Protein AF-A0A1A6C808-F1 (afdb_monomer_lite)

Sequence (103 aa):
MSPQTLARLSNGIALCGGAAVALLVMSYPWTIAFSGEGIREPLFALATLAAAGGFIYGLGYRPASAIFRRLITPWTIFPLILLSLGWIAYALHLGPAALSAAG

Organism: NCBI:txid160660

Secondary structure (DSSP, 8-state):
--HHHHHHHHHHHHHHHHHHHHHHHHH-HHHHHTSPTTTHHHHHHHHHHHHHHHHHHHTT---SSTTHHHHSSHHHHHHHHHHHHHHHHHHHHH-THHHHTT-

Foldseek 3Di:
DDPVVVLLVQLQVLLVQLQVLLVVLLVCLLCLLVPDPPVNVVVVVVSLCSNVRSLVSNQPHDDPDPVCVPCRHSVNSVVSNVSSVVNNVVSNVVPPVVVVVVD

Radius of gyration: 16.17 Å; chains: 1; bounding box: 31×24×49 Å

pLDDT: mean 84.65, std 8.94, range [45.69, 93.44]

InterPro domains:
  IPR011846 Cyd operon protein YbgE [PF09600] (13-84)

Structure (mmCIF, N/CA/C/O backbone):
data_AF-A0A1A6C808-F1
#
_entry.id   AF-A0A1A6C808-F1
#
loop_
_atom_site.group_PDB
_atom_site.id
_atom_site.type_symbol
_atom_site.label_atom_id
_atom_site.label_alt_id
_atom_site.label_comp_id
_atom_site.label_asym_id
_atom_site.label_entity_id
_atom_site.label_seq_id
_atom_site.pdbx_PDB_ins_code
_atom_site.Cartn_x
_atom_site.Cartn_y
_atom_site.Cartn_z
_atom_site.occupancy
_atom_site.B_iso_or_equiv
_atom_site.auth_seq_id
_atom_site.auth_comp_id
_atom_site.auth_asym_id
_atom_site.auth_atom_id
_atom_site.pdbx_PDB_model_num
ATOM 1 N N . MET A 1 1 ? -17.590 14.555 19.368 1.00 72.12 1 MET A N 1
ATOM 2 C CA . MET A 1 1 ? -16.902 13.262 19.131 1.00 72.12 1 MET A CA 1
ATOM 3 C C . MET A 1 1 ? -15.783 13.142 20.157 1.00 72.12 1 MET A C 1
ATOM 5 O O . MET A 1 1 ? -15.099 14.135 20.362 1.00 72.12 1 MET A O 1
ATOM 9 N N . SER A 1 2 ? -15.630 12.014 20.861 1.00 89.94 2 SER A N 1
ATOM 10 C CA . SER A 1 2 ? -14.563 11.906 21.870 1.00 89.94 2 SER A CA 1
ATOM 11 C C . SER A 1 2 ? -13.180 11.816 21.196 1.00 89.94 2 SER A C 1
ATOM 13 O O . SER A 1 2 ? -13.093 11.296 20.077 1.00 89.94 2 SER A O 1
ATOM 15 N N . PRO A 1 3 ? -12.091 12.261 21.857 1.00 86.56 3 PRO A N 1
ATOM 16 C CA . PRO A 1 3 ? -10.732 12.170 21.310 1.00 86.56 3 PRO A CA 1
ATOM 17 C C . PRO A 1 3 ? -10.342 10.740 20.911 1.00 86.56 3 PRO A C 1
ATOM 19 O O . PRO A 1 3 ? -9.681 10.516 19.901 1.00 86.56 3 PRO A O 1
ATOM 22 N N . GLN A 1 4 ? -10.826 9.748 21.663 1.00 83.75 4 GLN A N 1
ATOM 23 C CA . GLN A 1 4 ? -10.592 8.333 21.379 1.00 83.75 4 GLN A CA 1
ATOM 24 C C . GLN A 1 4 ? -11.305 7.861 20.105 1.00 83.75 4 GLN A C 1
ATOM 26 O O . GLN A 1 4 ? -10.751 7.059 19.355 1.00 83.75 4 GLN A O 1
ATOM 31 N N . THR A 1 5 ? -12.525 8.340 19.841 1.00 83.50 5 THR A N 1
ATOM 32 C CA . THR A 1 5 ? -13.252 7.993 18.612 1.00 83.50 5 THR A CA 1
ATOM 33 C C . THR A 1 5 ? -12.579 8.614 17.391 1.00 83.50 5 THR A C 1
ATOM 35 O O . THR A 1 5 ? -12.459 7.943 16.368 1.00 83.50 5 THR A O 1
ATOM 38 N N . LEU A 1 6 ? -12.088 9.853 17.505 1.00 85.81 6 LEU A N 1
ATOM 39 C CA . LEU A 1 6 ? -11.353 10.519 16.428 1.00 85.81 6 LEU A CA 1
ATOM 40 C C . LEU A 1 6 ? -10.056 9.768 16.083 1.00 85.81 6 LEU A C 1
ATOM 42 O O . LEU A 1 6 ? -9.833 9.459 14.917 1.00 85.81 6 LEU A O 1
ATOM 46 N N . ALA A 1 7 ? -9.269 9.383 17.094 1.00 85.12 7 ALA A N 1
ATOM 47 C CA . ALA A 1 7 ? -8.041 8.607 16.903 1.00 85.12 7 ALA A CA 1
ATOM 48 C C . ALA A 1 7 ? -8.300 7.226 16.268 1.00 85.12 7 ALA A C 1
ATOM 50 O O . ALA A 1 7 ? -7.557 6.765 15.407 1.00 85.12 7 ALA A O 1
ATOM 51 N N . ARG A 1 8 ? -9.387 6.543 16.652 1.00 82.75 8 ARG A N 1
ATOM 52 C CA . ARG A 1 8 ? -9.763 5.262 16.027 1.00 82.75 8 ARG A CA 1
ATOM 53 C C . ARG A 1 8 ? -10.134 5.430 14.557 1.00 82.75 8 ARG A C 1
ATOM 55 O O . ARG A 1 8 ? -9.782 4.571 13.751 1.00 82.75 8 ARG A O 1
ATOM 62 N N . LEU A 1 9 ? -10.839 6.510 14.224 1.00 84.88 9 LEU A N 1
ATOM 63 C CA . LEU A 1 9 ? -11.216 6.818 12.849 1.00 84.88 9 LEU A CA 1
ATOM 64 C C . LEU A 1 9 ? -9.976 7.136 12.004 1.00 84.88 9 LEU A C 1
ATOM 66 O O . LEU A 1 9 ? -9.812 6.542 10.942 1.00 84.88 9 LEU A O 1
ATOM 70 N N . SER A 1 10 ? -9.079 8.001 12.493 1.00 88.44 10 SER A N 1
ATOM 71 C CA . SER A 1 10 ? -7.847 8.365 11.780 1.00 88.44 10 SER A CA 1
ATOM 72 C C . SER A 1 10 ? -6.952 7.155 11.534 1.00 88.44 10 SER A C 1
ATOM 74 O O . SER A 1 10 ? -6.477 6.972 10.417 1.00 88.44 10 SER A O 1
ATOM 76 N N . ASN A 1 11 ? -6.790 6.285 12.536 1.00 88.12 11 ASN A N 1
ATOM 77 C CA . ASN A 1 11 ? -5.997 5.064 12.395 1.00 88.12 11 ASN A CA 1
ATOM 78 C C . ASN A 1 11 ? -6.622 4.121 11.359 1.00 88.12 11 ASN A C 1
ATOM 80 O O . ASN A 1 11 ? -5.907 3.533 10.558 1.00 88.12 11 ASN A O 1
ATOM 84 N N . GLY A 1 12 ? -7.954 4.002 11.340 1.00 86.12 12 GLY A N 1
ATOM 85 C CA . GLY A 1 12 ? -8.660 3.206 10.335 1.00 86.12 12 GLY A CA 1
ATOM 86 C C . GLY A 1 12 ? -8.492 3.757 8.920 1.00 86.12 12 GLY A C 1
ATOM 87 O O . GLY A 1 12 ? -8.211 2.994 8.003 1.00 86.12 12 GLY A O 1
ATOM 88 N N . ILE A 1 13 ? -8.607 5.077 8.747 1.00 89.56 13 ILE A N 1
ATOM 89 C CA . ILE A 1 13 ? -8.397 5.747 7.455 1.00 89.56 13 ILE A CA 1
ATOM 90 C C . ILE A 1 13 ? -6.957 5.550 6.974 1.00 89.56 13 ILE A C 1
ATOM 92 O O . ILE A 1 13 ? -6.758 5.183 5.819 1.00 89.56 13 ILE A O 1
ATOM 96 N N . ALA A 1 14 ? -5.966 5.734 7.851 1.00 90.44 14 ALA A N 1
ATOM 97 C CA . ALA A 1 14 ? -4.560 5.515 7.517 1.00 90.44 14 ALA A CA 1
ATOM 98 C C . ALA A 1 14 ? -4.304 4.067 7.079 1.00 90.44 14 ALA A C 1
ATOM 100 O O . ALA A 1 14 ? -3.692 3.829 6.037 1.00 90.44 14 ALA A O 1
ATOM 101 N N . LEU A 1 15 ? -4.850 3.109 7.831 1.00 88.56 15 LEU A N 1
ATOM 102 C CA . LEU A 1 15 ? -4.715 1.685 7.556 1.00 88.56 15 LEU A CA 1
ATOM 103 C C . LEU A 1 15 ? -5.347 1.319 6.199 1.00 88.56 15 LEU A C 1
ATOM 105 O O . LEU A 1 15 ? -4.705 0.675 5.371 1.00 88.56 15 LEU A O 1
ATOM 109 N N . CYS A 1 16 ? -6.564 1.801 5.923 1.00 90.31 16 CYS A N 1
ATOM 110 C CA . CYS A 1 16 ? -7.221 1.633 4.623 1.00 90.31 16 CYS A CA 1
ATOM 111 C C . CYS A 1 16 ? -6.446 2.306 3.482 1.00 90.31 16 CYS A C 1
ATOM 113 O O . CYS A 1 16 ? -6.341 1.729 2.403 1.00 90.31 16 CYS A O 1
ATOM 115 N N . GLY A 1 17 ? -5.887 3.496 3.713 1.00 90.94 17 GLY A N 1
ATOM 116 C CA . GLY A 1 17 ? -5.067 4.206 2.733 1.00 90.94 17 GLY A CA 1
ATOM 117 C C . GLY A 1 17 ? -3.809 3.421 2.362 1.00 90.94 17 GLY A C 1
ATOM 118 O O . GLY A 1 17 ? -3.535 3.226 1.180 1.00 90.94 17 GLY A O 1
ATOM 119 N N . GLY A 1 18 ? -3.098 2.886 3.359 1.00 91.25 18 GLY A N 1
ATOM 120 C CA . GLY A 1 18 ? -1.925 2.042 3.128 1.00 91.25 18 GLY A CA 1
ATOM 121 C C . GLY A 1 18 ? -2.262 0.765 2.350 1.00 91.25 18 GLY A C 1
ATOM 122 O O . GLY A 1 18 ? -1.572 0.431 1.386 1.00 91.25 18 GLY A O 1
ATOM 123 N N . ALA A 1 19 ? -3.365 0.093 2.707 1.00 91.12 19 ALA A N 1
ATOM 124 C CA . ALA A 1 19 ? -3.869 -1.059 1.955 1.00 91.12 19 ALA A CA 1
ATOM 125 C C . ALA A 1 19 ? -4.236 -0.710 0.509 1.00 91.12 19 ALA A C 1
ATOM 127 O O . ALA A 1 19 ? -3.888 -1.458 -0.400 1.00 91.12 19 ALA A O 1
ATOM 128 N N . ALA A 1 20 ? -4.926 0.411 0.285 1.00 93.31 20 ALA A N 1
ATOM 129 C CA . ALA A 1 20 ? -5.337 0.836 -1.049 1.00 93.31 20 ALA A CA 1
ATOM 130 C C . ALA A 1 20 ? -4.126 1.085 -1.958 1.00 93.31 20 ALA A C 1
ATOM 132 O O . ALA A 1 20 ? -4.131 0.649 -3.107 1.00 93.31 20 ALA A O 1
ATOM 133 N N . VAL A 1 21 ? -3.068 1.713 -1.435 1.00 92.69 21 VAL A N 1
ATOM 134 C CA . VAL A 1 21 ? -1.817 1.910 -2.181 1.00 92.69 21 VAL A CA 1
ATOM 135 C C . VAL A 1 21 ? -1.157 0.570 -2.504 1.00 92.69 21 VAL A C 1
ATOM 137 O O . VAL A 1 21 ? -0.812 0.338 -3.659 1.00 92.69 21 VAL A O 1
ATOM 140 N N . ALA A 1 22 ? -1.035 -0.339 -1.531 1.00 92.44 22 ALA A N 1
ATOM 141 C CA . ALA A 1 22 ? -0.467 -1.667 -1.774 1.00 92.44 22 ALA A CA 1
ATOM 142 C C . ALA A 1 22 ? -1.264 -2.458 -2.833 1.00 92.44 22 ALA A C 1
ATOM 144 O O . ALA A 1 22 ? -0.673 -3.069 -3.722 1.00 92.44 22 ALA A O 1
ATOM 145 N N . LEU A 1 23 ? -2.601 -2.395 -2.798 1.00 92.69 23 LEU A N 1
ATOM 146 C CA . LEU A 1 23 ? -3.473 -3.017 -3.804 1.00 92.69 23 LEU A CA 1
ATOM 147 C C . LEU A 1 23 ? -3.317 -2.387 -5.187 1.00 92.69 23 LEU A C 1
ATOM 149 O O . LEU A 1 23 ? -3.306 -3.104 -6.188 1.00 92.69 23 LEU A O 1
ATOM 153 N N . LEU A 1 24 ? -3.192 -1.062 -5.256 1.00 92.00 24 LEU A N 1
ATOM 154 C CA . LEU A 1 24 ? -2.974 -0.357 -6.515 1.00 92.00 24 LEU A CA 1
ATOM 155 C C . LEU A 1 24 ? -1.646 -0.787 -7.148 1.00 92.00 24 LEU A C 1
ATOM 157 O O . LEU A 1 24 ? -1.606 -1.101 -8.336 1.00 92.00 24 LEU A O 1
ATOM 161 N N . VAL A 1 25 ? -0.591 -0.879 -6.336 1.00 92.06 25 VAL A N 1
ATOM 162 C CA . VAL A 1 25 ? 0.718 -1.396 -6.749 1.00 92.06 25 VAL A CA 1
ATOM 163 C C . VAL A 1 25 ? 0.619 -2.844 -7.223 1.00 92.06 25 VAL A C 1
ATOM 165 O O . VAL A 1 25 ? 1.189 -3.183 -8.254 1.00 92.06 25 VAL A O 1
ATOM 168 N N . MET A 1 26 ? -0.120 -3.702 -6.515 1.00 91.62 26 MET A N 1
ATOM 169 C CA . MET A 1 26 ? -0.336 -5.085 -6.951 1.00 91.62 26 MET A CA 1
ATOM 170 C C . MET A 1 26 ? -1.098 -5.173 -8.277 1.00 91.62 26 MET A C 1
ATOM 172 O O . MET A 1 26 ? -0.815 -6.042 -9.097 1.00 91.62 26 MET A O 1
ATOM 176 N N . SER A 1 27 ? -2.054 -4.273 -8.497 1.00 90.81 27 SER A N 1
ATOM 177 C CA . SER A 1 27 ? -2.861 -4.247 -9.720 1.00 90.81 27 SER A CA 1
ATOM 178 C C . SER A 1 27 ? -2.056 -3.751 -10.924 1.00 90.81 27 SER A C 1
ATOM 180 O O . SER A 1 27 ? -2.265 -4.221 -12.038 1.00 90.81 27 SER A O 1
ATOM 182 N N . TYR A 1 28 ? -1.116 -2.827 -10.698 1.00 89.19 28 TYR A N 1
ATOM 183 C CA . TYR A 1 28 ? -0.359 -2.154 -11.754 1.00 89.19 28 TYR A CA 1
ATOM 184 C C . TYR A 1 28 ? 1.140 -1.999 -11.415 1.00 89.19 28 TYR A C 1
ATOM 186 O O . TYR A 1 28 ? 1.660 -0.878 -11.436 1.00 89.19 28 TYR A O 1
ATOM 194 N N . PRO A 1 29 ? 1.888 -3.085 -11.136 1.00 89.00 29 PRO A N 1
ATOM 195 C CA . PRO A 1 29 ? 3.312 -2.991 -10.793 1.00 89.00 29 PRO A CA 1
ATOM 196 C C . PRO A 1 29 ? 4.148 -2.428 -11.949 1.00 89.00 29 PRO A C 1
ATOM 198 O O . PRO A 1 29 ? 5.134 -1.732 -11.717 1.00 89.00 29 PRO A O 1
ATOM 201 N N . TRP A 1 30 ? 3.743 -2.693 -13.196 1.00 89.19 30 TRP A N 1
ATOM 202 C CA . TRP A 1 30 ? 4.451 -2.287 -14.409 1.00 89.19 30 TRP A CA 1
ATOM 203 C C . TRP A 1 30 ? 4.444 -0.774 -14.606 1.00 89.19 30 TRP A C 1
ATOM 205 O O . TRP A 1 30 ? 5.415 -0.228 -15.121 1.00 89.19 30 TRP A O 1
ATOM 215 N N . THR A 1 31 ? 3.402 -0.086 -14.128 1.00 87.62 31 THR A N 1
ATOM 216 C CA . THR A 1 31 ? 3.338 1.381 -14.132 1.00 87.62 31 THR A CA 1
ATOM 217 C C . THR A 1 31 ? 4.497 1.980 -13.346 1.00 87.62 31 THR A C 1
ATOM 219 O O . THR A 1 31 ? 5.076 2.978 -13.763 1.00 87.62 31 THR A O 1
ATOM 222 N N . ILE A 1 32 ? 4.871 1.353 -12.227 1.00 87.81 32 ILE A N 1
ATOM 223 C CA . ILE A 1 32 ? 6.045 1.762 -11.457 1.00 87.81 32 ILE A CA 1
ATOM 224 C C . ILE A 1 32 ? 7.305 1.240 -12.143 1.00 87.81 32 ILE A C 1
ATOM 226 O O . ILE A 1 32 ? 8.172 2.036 -12.492 1.00 87.81 32 ILE A O 1
ATOM 230 N N . ALA A 1 33 ? 7.386 -0.067 -12.401 1.00 87.94 33 ALA A N 1
ATOM 231 C CA . ALA A 1 33 ? 8.596 -0.725 -12.890 1.00 87.94 33 ALA A CA 1
ATOM 232 C C . ALA A 1 33 ? 9.125 -0.165 -14.222 1.00 87.94 33 ALA A C 1
ATOM 234 O O . ALA A 1 33 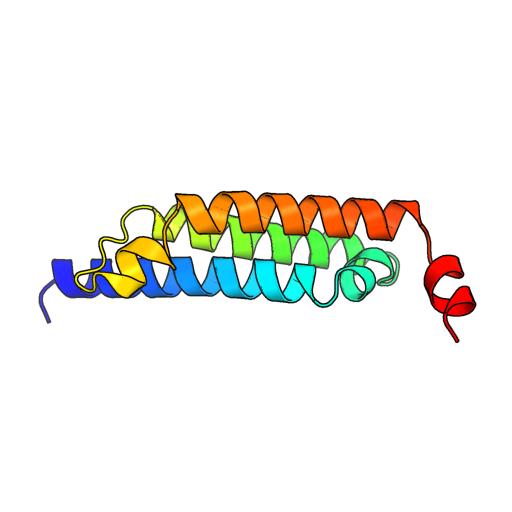? 10.338 -0.104 -14.414 1.00 87.94 33 ALA A O 1
ATOM 235 N N . PHE A 1 34 ? 8.242 0.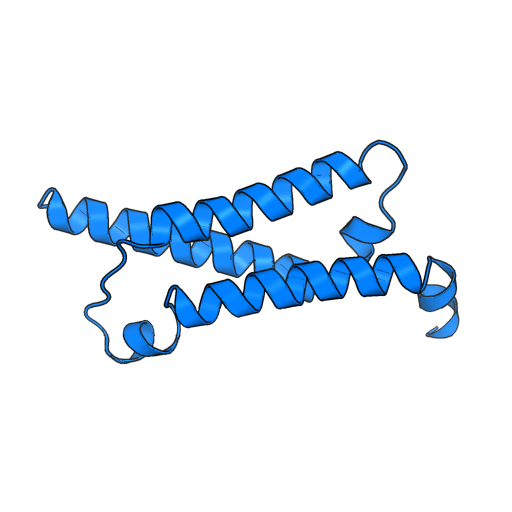259 -15.129 1.00 87.94 34 PHE A N 1
ATOM 236 C CA . PHE A 1 34 ? 8.605 0.747 -16.465 1.00 87.94 34 PHE A CA 1
ATOM 237 C C . PHE A 1 34 ? 8.335 2.232 -16.670 1.00 87.94 34 PHE A C 1
ATOM 239 O O . PHE A 1 34 ? 8.406 2.725 -17.795 1.00 87.94 34 PHE A O 1
ATOM 246 N N . SER A 1 35 ? 8.065 2.969 -15.594 1.00 86.06 35 SER A N 1
ATOM 247 C CA . SER A 1 35 ? 8.115 4.425 -15.673 1.00 86.06 35 SER A CA 1
ATOM 248 C C . SER A 1 35 ? 9.519 4.888 -16.089 1.00 86.06 35 SER A C 1
ATOM 250 O O . SER A 1 35 ? 10.528 4.207 -15.842 1.00 86.06 35 SER A O 1
ATOM 252 N N . GLY A 1 36 ? 9.565 6.022 -16.793 1.00 84.69 36 GLY A N 1
ATOM 253 C CA . GLY A 1 36 ? 10.801 6.596 -17.318 1.00 84.69 36 GLY A CA 1
ATOM 254 C C . GLY A 1 36 ? 11.828 6.894 -16.225 1.00 84.69 36 GLY A C 1
ATOM 255 O O . GLY A 1 36 ? 11.486 7.024 -15.043 1.00 84.69 36 GLY A O 1
ATOM 256 N N . GLU A 1 37 ? 13.092 7.004 -16.633 1.00 80.50 37 GLU A N 1
ATOM 257 C CA . GLU A 1 37 ? 14.182 7.410 -15.740 1.00 80.50 37 GLU A CA 1
ATOM 258 C C . GLU A 1 37 ? 13.838 8.742 -15.053 1.00 80.50 37 GLU A C 1
ATOM 260 O O . GLU A 1 37 ? 13.353 9.679 -15.689 1.00 80.50 37 GLU A O 1
ATOM 265 N N . GLY A 1 38 ? 14.021 8.802 -13.731 1.00 84.88 38 GLY A N 1
ATOM 266 C CA . GLY A 1 38 ? 13.690 9.974 -12.915 1.00 84.88 38 GLY A CA 1
ATOM 267 C C . GLY A 1 38 ? 12.244 10.038 -12.406 1.00 84.88 38 GLY A C 1
ATOM 268 O O . GLY A 1 38 ? 11.964 10.848 -11.526 1.00 84.88 38 GLY A O 1
ATOM 269 N N . ILE A 1 39 ? 11.332 9.186 -12.891 1.00 89.81 39 ILE A N 1
ATOM 270 C CA . ILE A 1 39 ? 9.963 9.048 -12.34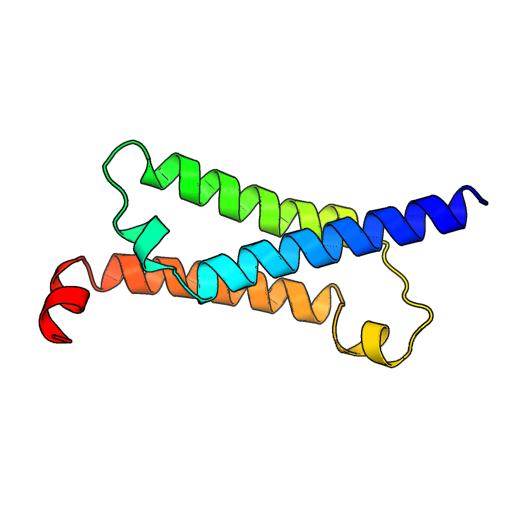5 1.00 89.81 39 ILE A CA 1
ATOM 271 C C . ILE A 1 39 ? 9.837 7.779 -11.502 1.00 89.81 39 ILE A C 1
ATOM 273 O O . ILE A 1 39 ? 9.138 7.772 -10.487 1.00 89.81 39 ILE A O 1
ATOM 277 N N . ARG A 1 40 ? 10.548 6.721 -11.890 1.00 89.69 40 ARG A N 1
ATOM 278 C CA . ARG A 1 40 ? 10.489 5.400 -11.263 1.00 89.69 40 ARG A CA 1
ATOM 279 C C . ARG A 1 40 ? 10.832 5.400 -9.792 1.00 89.69 40 ARG A C 1
ATOM 281 O O . ARG A 1 40 ? 10.040 4.925 -8.980 1.00 89.69 40 ARG A O 1
ATOM 288 N N . GLU A 1 41 ? 11.994 5.927 -9.446 1.00 89.06 41 GLU A N 1
ATOM 289 C CA . GLU A 1 41 ? 12.501 5.928 -8.081 1.00 89.06 41 GLU A CA 1
ATOM 290 C C . GLU A 1 41 ? 11.618 6.799 -7.171 1.00 89.06 41 GLU A C 1
ATOM 292 O O . GLU A 1 41 ? 11.219 6.307 -6.111 1.00 89.06 41 GLU A O 1
ATOM 297 N N . PRO A 1 42 ? 11.203 8.022 -7.575 1.00 92.19 42 PRO A N 1
ATOM 298 C CA . PRO A 1 42 ? 10.236 8.800 -6.804 1.00 92.19 42 PRO A CA 1
ATOM 299 C C . PRO A 1 42 ? 8.878 8.114 -6.647 1.00 92.19 42 PRO A C 1
ATOM 301 O O . P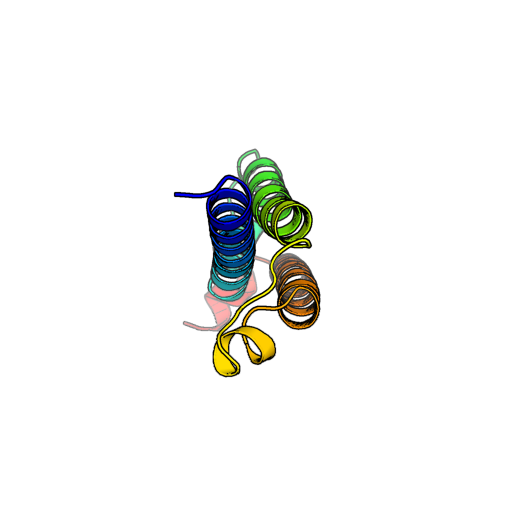RO A 1 42 ? 8.319 8.120 -5.551 1.00 92.19 42 PRO A O 1
ATOM 304 N N . LEU A 1 43 ? 8.338 7.507 -7.708 1.00 89.81 43 LEU A N 1
ATOM 305 C CA . LEU A 1 43 ? 7.033 6.847 -7.660 1.00 89.81 43 LEU A CA 1
ATOM 306 C C . LEU A 1 43 ? 7.071 5.606 -6.759 1.00 89.81 43 LEU A C 1
ATOM 308 O O . LEU A 1 43 ? 6.162 5.399 -5.953 1.00 89.81 43 LEU A O 1
ATOM 312 N N . PHE A 1 44 ? 8.150 4.823 -6.836 1.00 90.12 44 PHE A N 1
ATOM 313 C CA . PHE A 1 44 ? 8.401 3.699 -5.938 1.00 90.12 44 PHE A CA 1
ATOM 314 C C . PHE A 1 44 ? 8.530 4.154 -4.479 1.00 90.12 44 PHE A C 1
ATOM 316 O O . PHE A 1 44 ? 7.911 3.562 -3.589 1.00 90.12 44 PHE A O 1
ATOM 323 N N . ALA A 1 45 ? 9.289 5.225 -4.227 1.00 91.38 45 ALA A N 1
ATOM 324 C CA . ALA A 1 45 ? 9.451 5.790 -2.892 1.00 91.38 45 ALA A CA 1
ATOM 325 C C . ALA A 1 45 ? 8.115 6.295 -2.328 1.00 91.38 45 ALA A C 1
ATOM 327 O O . ALA A 1 45 ? 7.772 5.961 -1.195 1.00 91.38 45 ALA A O 1
ATOM 328 N N . LEU A 1 46 ? 7.328 7.030 -3.120 1.00 93.44 46 LEU A N 1
ATOM 329 C CA . LEU A 1 46 ? 6.001 7.516 -2.735 1.00 93.44 46 LEU A CA 1
ATOM 330 C C . LEU A 1 46 ? 5.044 6.367 -2.411 1.00 93.44 46 LEU A C 1
ATOM 332 O O . LEU A 1 46 ? 4.391 6.400 -1.370 1.00 93.44 46 LEU A O 1
ATOM 336 N N . ALA A 1 47 ? 4.983 5.339 -3.261 1.00 92.06 47 ALA A N 1
ATOM 337 C CA . ALA A 1 47 ? 4.126 4.180 -3.034 1.00 92.06 47 ALA A CA 1
ATOM 338 C C . ALA A 1 47 ? 4.533 3.417 -1.764 1.00 92.06 47 ALA A C 1
ATOM 340 O O . ALA A 1 47 ? 3.684 3.089 -0.934 1.00 92.06 47 ALA A O 1
ATOM 341 N N . THR A 1 48 ? 5.837 3.203 -1.570 1.00 91.62 48 THR A N 1
ATOM 342 C CA . THR A 1 48 ? 6.373 2.515 -0.388 1.00 91.62 48 THR A CA 1
ATOM 343 C C . THR A 1 48 ? 6.105 3.313 0.885 1.00 91.62 48 THR A C 1
ATOM 345 O O . THR A 1 48 ? 5.616 2.755 1.866 1.00 91.62 48 THR A O 1
ATOM 348 N N . LEU A 1 49 ? 6.364 4.624 0.872 1.00 93.00 49 LEU A N 1
ATOM 349 C CA . LEU A 1 49 ? 6.115 5.510 2.010 1.00 93.00 49 LEU A CA 1
ATOM 350 C C . LEU A 1 49 ? 4.627 5.613 2.339 1.00 93.00 49 LEU A C 1
ATOM 352 O O . LEU A 1 49 ? 4.268 5.567 3.512 1.00 93.00 49 LEU A O 1
ATOM 356 N N . ALA A 1 50 ? 3.754 5.723 1.339 1.00 93.00 50 ALA A N 1
ATOM 357 C CA . ALA A 1 50 ? 2.316 5.798 1.568 1.00 93.00 50 ALA A CA 1
ATOM 358 C C . ALA A 1 50 ? 1.764 4.476 2.130 1.00 93.00 50 ALA A C 1
ATOM 360 O O . ALA A 1 50 ? 0.986 4.492 3.086 1.00 93.00 50 ALA A O 1
ATOM 361 N N . ALA A 1 51 ? 2.213 3.333 1.602 1.00 91.56 51 ALA A N 1
ATOM 362 C CA . ALA A 1 51 ? 1.821 2.015 2.092 1.00 91.56 51 ALA A CA 1
ATOM 363 C C . ALA A 1 51 ? 2.335 1.751 3.522 1.00 91.56 51 ALA A C 1
ATOM 365 O O . ALA A 1 51 ? 1.551 1.424 4.418 1.00 91.56 51 ALA A O 1
ATOM 366 N N . ALA A 1 52 ? 3.635 1.958 3.763 1.00 90.50 52 ALA A N 1
ATOM 367 C CA . ALA A 1 52 ? 4.258 1.770 5.073 1.00 90.50 52 ALA A CA 1
ATOM 368 C C . ALA A 1 52 ? 3.749 2.786 6.105 1.00 90.50 52 ALA A C 1
ATOM 370 O O . ALA A 1 52 ? 3.449 2.418 7.238 1.00 90.50 52 ALA A O 1
ATOM 371 N N . GLY A 1 53 ? 3.593 4.051 5.713 1.00 88.94 53 GLY A N 1
ATOM 372 C CA . GLY A 1 53 ? 3.027 5.103 6.551 1.00 88.94 53 GLY A CA 1
ATOM 373 C C . GLY A 1 53 ? 1.593 4.780 6.956 1.00 88.94 53 GLY A C 1
ATOM 374 O O . GLY A 1 53 ? 1.281 4.788 8.146 1.00 88.94 53 GLY A O 1
ATOM 375 N N . GLY A 1 54 ? 0.738 4.405 5.999 1.00 88.56 54 GLY A N 1
ATOM 376 C CA . GLY A 1 54 ? -0.632 3.976 6.284 1.00 88.56 54 GLY A CA 1
ATOM 377 C C . GLY A 1 54 ? -0.696 2.804 7.268 1.00 88.56 54 GLY A C 1
ATOM 378 O O . GLY A 1 54 ? -1.508 2.812 8.194 1.00 88.56 54 GLY A O 1
ATOM 379 N N . PHE A 1 55 ? 0.224 1.843 7.145 1.00 89.56 55 PHE A N 1
ATOM 380 C CA . PHE A 1 55 ? 0.376 0.756 8.112 1.00 89.56 55 PHE A CA 1
ATOM 381 C C . PHE A 1 55 ? 0.811 1.248 9.503 1.00 89.56 55 PHE A C 1
ATOM 383 O O . PHE A 1 55 ? 0.135 0.934 10.482 1.00 89.56 55 PHE A O 1
ATOM 390 N N . ILE A 1 56 ? 1.888 2.040 9.604 1.00 88.12 56 ILE A N 1
ATOM 391 C CA . ILE A 1 56 ? 2.449 2.528 10.878 1.00 88.12 56 ILE A CA 1
ATOM 392 C C . ILE A 1 56 ? 1.424 3.379 11.636 1.00 88.12 56 ILE A C 1
ATOM 394 O O . ILE A 1 56 ? 1.135 3.102 12.802 1.00 88.12 56 ILE A O 1
ATOM 398 N N . TYR A 1 57 ? 0.820 4.368 10.971 1.00 85.62 57 TYR A N 1
ATOM 399 C CA . TYR A 1 57 ? -0.241 5.194 11.557 1.00 85.62 57 TYR A CA 1
ATOM 400 C C . TYR A 1 57 ? -1.509 4.376 11.859 1.00 85.62 57 TYR A C 1
ATOM 402 O O . TYR A 1 57 ? -2.287 4.721 12.748 1.00 85.62 57 TYR A O 1
ATOM 410 N N . GLY A 1 58 ? -1.701 3.256 11.162 1.00 83.81 58 GLY A N 1
ATOM 411 C CA . GLY A 1 58 ? -2.812 2.333 11.349 1.00 83.81 58 GLY A CA 1
ATOM 412 C C . GLY A 1 58 ? -2.639 1.289 12.461 1.00 83.81 58 GLY A C 1
ATOM 413 O O . GLY A 1 58 ? -3.627 0.650 12.826 1.00 83.81 58 GLY A O 1
ATOM 414 N N . LEU A 1 59 ? -1.448 1.118 13.056 1.00 82.12 59 LEU A N 1
ATOM 415 C CA . LEU A 1 59 ? -1.170 0.079 14.071 1.00 82.12 59 LEU A CA 1
ATOM 416 C C . LEU A 1 59 ? -2.079 0.162 15.312 1.00 82.12 59 LEU A C 1
ATOM 418 O O . LEU A 1 59 ? -2.367 -0.849 15.952 1.00 82.12 59 LEU A O 1
ATOM 422 N N . GLY A 1 60 ? -2.571 1.358 15.641 1.00 75.62 60 GLY A N 1
ATOM 423 C CA . GLY A 1 60 ? -3.507 1.586 16.744 1.00 75.62 60 GLY A CA 1
ATOM 424 C C . GLY A 1 60 ? -4.982 1.339 16.400 1.00 75.62 60 GLY A C 1
ATOM 425 O O . GLY A 1 60 ? -5.851 1.621 17.231 1.00 75.62 60 GLY A O 1
ATOM 426 N N . TYR A 1 61 ? -5.307 0.883 15.187 1.00 79.25 61 TYR A N 1
ATOM 427 C CA . TYR A 1 61 ? -6.685 0.644 14.766 1.00 79.25 61 TYR A CA 1
ATOM 428 C C . TYR A 1 61 ? -7.285 -0.570 15.488 1.00 79.25 61 TYR A C 1
ATOM 430 O O . TYR A 1 61 ? -6.808 -1.698 15.380 1.00 79.25 61 TYR A O 1
ATOM 438 N N . ARG A 1 62 ? -8.370 -0.335 16.232 1.00 78.00 62 ARG A N 1
ATOM 439 C CA . ARG A 1 62 ? -9.138 -1.374 16.931 1.00 78.00 62 ARG A CA 1
ATOM 440 C C . ARG A 1 62 ? -10.587 -1.352 16.439 1.00 78.00 62 ARG A C 1
ATOM 442 O O . ARG A 1 62 ? -11.399 -0.616 17.007 1.00 78.00 62 ARG A O 1
ATOM 449 N N . PRO A 1 63 ? -10.928 -2.117 15.388 1.00 72.00 63 PRO A N 1
ATOM 450 C CA . PRO A 1 63 ? -12.280 -2.136 14.848 1.00 72.00 63 PRO A CA 1
ATOM 451 C C . PRO A 1 63 ? -13.275 -2.739 15.846 1.00 72.00 63 PRO A C 1
ATOM 453 O O . PRO A 1 63 ? -13.012 -3.763 16.492 1.00 72.00 63 PRO A O 1
ATOM 456 N N . ALA A 1 64 ? -14.443 -2.099 15.941 1.00 74.31 64 ALA A N 1
ATOM 457 C CA . ALA A 1 64 ? -15.595 -2.620 16.675 1.00 74.31 64 ALA A CA 1
ATOM 458 C C . ALA A 1 64 ? -16.310 -3.739 15.893 1.00 74.31 64 ALA A C 1
ATOM 460 O O . ALA A 1 64 ? -16.823 -4.675 16.495 1.00 74.31 64 ALA A O 1
ATOM 461 N N . SER A 1 65 ? -16.299 -3.671 14.556 1.00 78.00 65 SER A N 1
ATOM 462 C CA . SER A 1 65 ? -16.896 -4.690 13.685 1.00 78.00 65 SER A CA 1
ATOM 463 C C . SER A 1 65 ? -16.020 -5.942 13.592 1.00 78.00 65 SER A C 1
ATOM 465 O O . SER A 1 65 ? -14.820 -5.855 13.318 1.00 78.00 65 SER A O 1
ATOM 467 N N . ALA A 1 66 ? -16.634 -7.116 13.765 1.00 75.25 66 ALA A N 1
ATOM 468 C CA . ALA A 1 66 ? -15.968 -8.415 13.647 1.00 75.25 66 ALA A CA 1
ATOM 469 C C . ALA A 1 66 ? -15.415 -8.679 12.234 1.00 75.25 66 ALA A C 1
ATOM 471 O O . ALA A 1 66 ? -14.369 -9.308 12.096 1.00 75.25 66 ALA A O 1
ATOM 472 N N . ILE A 1 67 ? -16.081 -8.160 11.196 1.00 78.50 67 ILE A N 1
ATOM 473 C CA . ILE A 1 67 ? -15.642 -8.283 9.798 1.00 78.50 67 ILE A CA 1
ATOM 474 C C . ILE A 1 67 ? -14.377 -7.451 9.573 1.00 78.50 67 ILE A C 1
ATOM 476 O O . ILE A 1 67 ? -13.369 -7.973 9.106 1.00 78.50 67 ILE A O 1
ATOM 480 N N . PHE A 1 68 ? -14.384 -6.181 9.988 1.00 70.94 68 PHE A N 1
ATOM 481 C CA . PHE A 1 68 ? -13.201 -5.320 9.876 1.00 70.94 68 PHE A CA 1
ATOM 482 C C . PHE A 1 68 ? -12.029 -5.842 10.708 1.00 70.94 68 PHE A C 1
ATOM 484 O O . PHE A 1 68 ? -10.891 -5.768 10.261 1.00 70.94 68 PHE A O 1
ATOM 491 N N . ARG A 1 69 ? -12.303 -6.453 11.869 1.00 72.69 69 ARG A N 1
ATOM 492 C CA . ARG A 1 69 ? -11.282 -7.118 12.691 1.00 72.69 69 ARG A CA 1
ATOM 493 C C . ARG A 1 69 ? -10.637 -8.328 12.005 1.00 72.69 69 ARG A C 1
ATOM 495 O O . ARG A 1 69 ? -9.568 -8.739 12.433 1.00 72.69 69 ARG A O 1
ATOM 502 N N . ARG A 1 70 ? -11.263 -8.906 10.978 1.00 74.62 70 ARG A N 1
ATOM 503 C CA . ARG A 1 70 ? -10.691 -10.011 10.192 1.00 74.62 70 ARG A CA 1
ATOM 504 C C . ARG A 1 70 ? -10.036 -9.532 8.899 1.00 74.62 70 ARG A C 1
ATOM 506 O O . ARG A 1 70 ? -9.009 -10.075 8.522 1.00 74.62 70 ARG A O 1
ATOM 513 N N . LEU A 1 71 ? -10.620 -8.534 8.234 1.00 75.75 71 LEU A N 1
ATOM 514 C CA . LEU A 1 71 ? -10.189 -8.103 6.900 1.00 75.75 71 LEU A CA 1
ATOM 515 C C . LEU A 1 71 ? -9.138 -6.988 6.926 1.00 75.75 71 LEU A C 1
ATOM 517 O O . LEU A 1 71 ? -8.177 -7.034 6.162 1.00 75.75 71 LEU A O 1
ATOM 521 N N . ILE A 1 72 ? -9.296 -5.996 7.804 1.00 76.75 72 ILE A N 1
ATOM 522 C CA . ILE A 1 72 ? -8.450 -4.797 7.828 1.00 76.75 72 ILE A CA 1
ATOM 523 C C . ILE A 1 72 ? -7.704 -4.763 9.156 1.00 76.75 72 ILE A C 1
ATOM 525 O O . ILE A 1 72 ? -8.125 -4.145 10.136 1.00 76.75 72 ILE A O 1
ATOM 529 N N . THR A 1 73 ? -6.590 -5.487 9.182 1.00 80.00 73 THR A N 1
ATOM 530 C CA . THR A 1 73 ? -5.698 -5.576 10.333 1.00 80.00 73 THR A CA 1
ATOM 531 C C . THR A 1 73 ? -4.264 -5.311 9.900 1.00 80.00 73 THR A C 1
ATOM 533 O O . THR A 1 73 ? -3.917 -5.541 8.741 1.00 80.00 73 THR A O 1
ATOM 536 N N . PRO A 1 74 ? -3.387 -4.904 10.829 1.00 77.38 74 PRO A N 1
ATOM 537 C CA . PRO A 1 74 ? -1.955 -4.877 10.566 1.00 77.38 74 PRO A CA 1
ATOM 538 C C . PRO A 1 74 ? -1.437 -6.198 9.968 1.00 77.38 74 PRO A C 1
ATOM 540 O O . PRO A 1 74 ? -0.651 -6.188 9.028 1.00 77.38 74 PRO A O 1
ATOM 543 N N . TRP A 1 75 ? -1.951 -7.335 10.442 1.00 81.12 75 TRP A N 1
ATOM 544 C CA . TRP A 1 75 ? -1.553 -8.661 9.968 1.00 81.12 75 TRP A CA 1
ATOM 545 C C . TRP A 1 75 ? -2.011 -8.999 8.553 1.00 81.12 75 TRP A C 1
ATOM 547 O O . TRP A 1 75 ? -1.390 -9.848 7.928 1.00 81.12 75 TRP A O 1
ATOM 557 N N . THR A 1 76 ? -3.064 -8.367 8.035 1.00 84.06 76 THR A N 1
ATOM 558 C CA . THR A 1 76 ? -3.486 -8.555 6.638 1.00 84.06 76 THR A CA 1
ATOM 559 C C . THR A 1 76 ? -2.785 -7.572 5.710 1.00 84.06 76 THR A C 1
ATOM 561 O O . THR A 1 76 ? -2.428 -7.925 4.590 1.00 84.06 76 THR A O 1
ATOM 564 N N . ILE A 1 77 ? -2.516 -6.359 6.190 1.00 84.19 77 ILE A N 1
ATOM 565 C CA . ILE A 1 77 ? -1.891 -5.306 5.387 1.00 84.19 77 ILE A CA 1
ATOM 566 C C . ILE A 1 77 ? -0.387 -5.490 5.260 1.00 84.19 77 ILE A C 1
ATOM 568 O O . ILE A 1 77 ? 0.154 -5.259 4.186 1.00 84.19 77 ILE A O 1
ATOM 572 N N . PHE A 1 78 ? 0.301 -5.936 6.307 1.00 87.38 78 PHE A N 1
ATOM 573 C CA . PHE A 1 78 ? 1.742 -6.151 6.229 1.00 87.38 78 PHE A CA 1
ATOM 574 C C . PHE A 1 78 ? 2.133 -7.160 5.125 1.00 87.38 78 PHE A C 1
ATOM 576 O O . PHE A 1 78 ? 2.941 -6.799 4.268 1.00 87.38 78 PHE A O 1
ATOM 583 N N . PRO A 1 79 ? 1.522 -8.362 5.034 1.00 89.56 79 PRO A N 1
ATOM 584 C CA . PRO A 1 79 ? 1.753 -9.270 3.912 1.00 89.56 79 PRO A CA 1
ATOM 585 C C . PRO A 1 79 ? 1.391 -8.662 2.558 1.00 89.56 79 PRO A C 1
ATOM 587 O O . PRO A 1 79 ? 2.094 -8.897 1.584 1.00 89.56 79 PRO A O 1
ATOM 590 N N . LEU A 1 80 ? 0.328 -7.856 2.490 1.00 89.94 80 LEU A N 1
ATOM 591 C CA . LEU A 1 80 ? -0.089 -7.189 1.257 1.00 89.94 80 LEU A CA 1
ATOM 592 C C . LEU A 1 80 ? 0.980 -6.217 0.743 1.00 89.94 80 LEU A C 1
ATOM 594 O O . LEU A 1 80 ? 1.274 -6.192 -0.449 1.00 89.94 80 LEU A O 1
ATOM 598 N N . ILE A 1 81 ? 1.607 -5.463 1.649 1.00 90.44 81 ILE A N 1
ATOM 599 C CA . ILE A 1 81 ? 2.731 -4.577 1.325 1.00 90.44 81 ILE A CA 1
ATOM 600 C C . ILE A 1 81 ? 3.913 -5.402 0.808 1.00 90.44 81 ILE A C 1
ATOM 602 O O . ILE A 1 81 ? 4.460 -5.078 -0.245 1.00 90.44 81 ILE A O 1
ATOM 606 N N . LEU A 1 82 ? 4.273 -6.496 1.488 1.00 93.19 82 LEU A N 1
ATOM 607 C CA . LEU A 1 82 ? 5.367 -7.370 1.050 1.00 93.19 82 LEU A CA 1
ATOM 608 C C . LEU A 1 82 ? 5.106 -7.981 -0.332 1.00 93.19 82 LEU A C 1
ATOM 610 O O . LEU A 1 82 ? 5.997 -7.971 -1.180 1.00 93.19 82 LEU A O 1
ATOM 614 N N . LEU A 1 83 ? 3.884 -8.460 -0.579 1.00 92.50 83 LEU A N 1
ATOM 615 C CA . LEU A 1 83 ? 3.472 -8.972 -1.886 1.00 92.50 83 LEU A CA 1
ATOM 616 C C . LEU A 1 83 ? 3.557 -7.886 -2.959 1.00 92.50 83 LEU A C 1
ATOM 618 O O . LEU A 1 83 ? 4.078 -8.149 -4.038 1.00 92.50 83 LEU A O 1
ATOM 622 N N . SER A 1 84 ? 3.120 -6.659 -2.659 1.00 91.25 84 SER A N 1
ATOM 623 C CA . SER A 1 84 ? 3.209 -5.534 -3.596 1.00 91.25 84 SER A CA 1
ATOM 624 C C . SER A 1 84 ? 4.656 -5.197 -3.976 1.00 91.25 84 SER A C 1
ATOM 626 O O . SER A 1 84 ? 4.954 -4.987 -5.152 1.00 91.25 84 SER A O 1
ATOM 628 N N . LEU A 1 85 ? 5.576 -5.231 -3.006 1.00 91.31 85 LEU A N 1
ATOM 629 C CA . LEU A 1 85 ? 7.000 -4.980 -3.232 1.00 91.31 85 LEU A CA 1
ATOM 630 C C . LEU A 1 85 ? 7.639 -6.105 -4.050 1.00 91.31 85 LEU A C 1
ATOM 632 O O . LEU A 1 85 ? 8.360 -5.836 -5.011 1.00 91.31 85 LEU A O 1
ATOM 636 N N . GLY A 1 86 ? 7.331 -7.361 -3.712 1.00 91.56 86 GLY A N 1
ATOM 637 C CA . GLY A 1 86 ? 7.7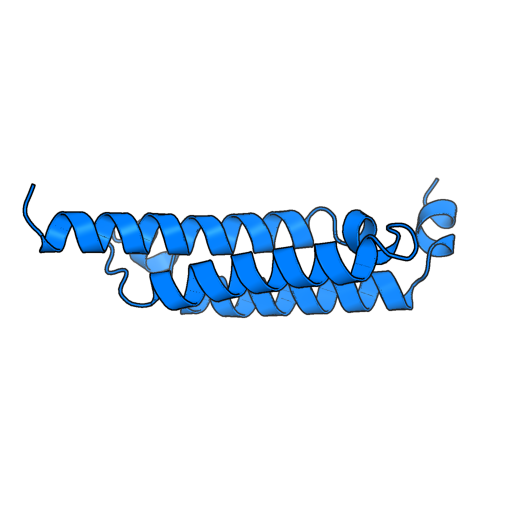67 -8.524 -4.484 1.00 91.56 86 GLY A CA 1
ATOM 638 C C . GLY A 1 86 ? 7.260 -8.485 -5.927 1.00 91.56 86 GLY A C 1
ATOM 639 O O . GLY A 1 86 ? 7.993 -8.835 -6.848 1.00 91.56 86 GLY A O 1
ATOM 640 N N . TRP A 1 87 ? 6.041 -7.989 -6.141 1.00 92.00 87 TRP A N 1
ATOM 641 C CA . TRP A 1 87 ? 5.439 -7.872 -7.466 1.00 92.00 87 TRP A CA 1
ATOM 642 C C . TRP A 1 87 ? 6.100 -6.799 -8.334 1.00 92.00 87 TRP A C 1
ATOM 644 O O . TRP A 1 87 ? 6.370 -7.048 -9.508 1.00 92.00 87 TRP A O 1
ATOM 654 N N . ILE A 1 88 ? 6.455 -5.644 -7.756 1.00 90.75 88 ILE A N 1
ATOM 655 C CA . ILE A 1 88 ? 7.279 -4.644 -8.455 1.00 90.75 88 ILE A CA 1
ATOM 656 C C . ILE A 1 88 ? 8.655 -5.228 -8.798 1.00 90.75 88 ILE A C 1
ATOM 658 O O . ILE A 1 88 ? 9.120 -5.066 -9.925 1.00 90.75 88 ILE A O 1
ATOM 662 N N . ALA A 1 89 ? 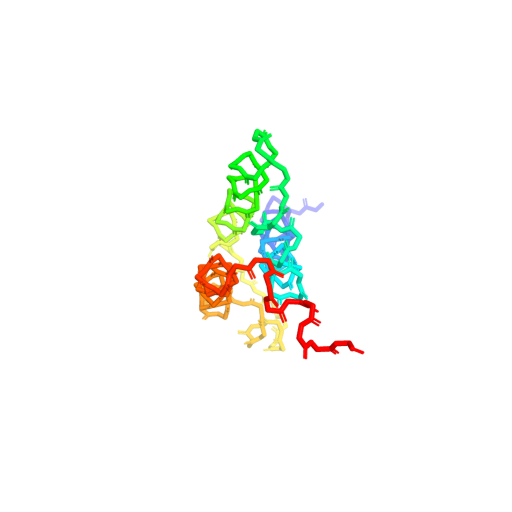9.304 -5.917 -7.853 1.00 89.44 89 ALA A N 1
ATOM 663 C CA . ALA A 1 89 ? 10.615 -6.525 -8.086 1.00 89.44 89 ALA A CA 1
ATOM 664 C C . ALA A 1 89 ? 10.568 -7.567 -9.216 1.00 89.44 89 ALA A C 1
ATOM 666 O O . ALA A 1 89 ? 11.444 -7.589 -10.080 1.00 89.44 89 ALA A O 1
ATOM 667 N N . TYR A 1 90 ? 9.511 -8.379 -9.256 1.00 89.19 90 TYR A N 1
ATOM 668 C CA . TYR A 1 90 ? 9.260 -9.318 -10.345 1.00 89.19 90 TYR A CA 1
ATOM 669 C C . TYR A 1 90 ? 9.037 -8.606 -11.689 1.00 89.19 90 TYR A C 1
ATOM 671 O O . TYR A 1 90 ? 9.639 -8.987 -12.693 1.00 89.19 90 TYR A O 1
ATOM 679 N N . ALA A 1 91 ? 8.239 -7.534 -11.716 1.00 87.94 91 ALA A N 1
ATOM 680 C CA . ALA A 1 91 ? 8.021 -6.739 -12.925 1.00 87.94 91 ALA A CA 1
ATOM 681 C C . ALA A 1 91 ? 9.323 -6.105 -13.452 1.00 87.94 91 ALA A C 1
ATOM 683 O O . ALA A 1 91 ? 9.568 -6.118 -14.657 1.00 87.94 91 ALA A O 1
ATOM 684 N N . LEU A 1 92 ? 10.188 -5.611 -12.558 1.00 86.88 92 LEU A N 1
ATOM 685 C CA . LEU A 1 92 ? 11.520 -5.108 -12.910 1.00 86.88 92 LEU A CA 1
ATOM 686 C C . LEU A 1 92 ? 12.421 -6.211 -13.482 1.00 86.88 92 LEU A C 1
ATOM 688 O O . LEU A 1 92 ? 13.138 -5.958 -14.447 1.00 86.88 92 LEU A O 1
ATOM 692 N N . HIS A 1 93 ? 12.371 -7.420 -12.914 1.00 88.25 93 HIS A N 1
ATOM 693 C CA . HIS A 1 93 ? 13.163 -8.563 -13.374 1.00 88.25 93 HIS A CA 1
ATOM 694 C C . HIS A 1 93 ? 12.785 -9.019 -14.790 1.00 88.25 93 HIS A C 1
ATOM 696 O O . HIS A 1 93 ? 13.668 -9.311 -15.592 1.00 88.25 93 HIS A O 1
ATOM 702 N N . LEU A 1 94 ? 11.487 -9.058 -15.106 1.00 86.75 94 LEU A N 1
ATOM 703 C CA . LEU A 1 94 ? 10.996 -9.437 -16.434 1.00 86.75 94 LEU A CA 1
ATOM 704 C C . LEU A 1 94 ? 11.392 -8.439 -17.533 1.00 86.75 94 LEU A C 1
ATOM 706 O O . LEU A 1 94 ? 11.562 -8.822 -18.690 1.00 86.75 94 LEU A O 1
ATOM 710 N N . GLY A 1 95 ? 11.525 -7.160 -17.175 1.00 80.31 95 GLY A N 1
ATOM 711 C CA . GLY A 1 95 ? 11.814 -6.087 -18.117 1.00 80.31 95 GLY A CA 1
ATOM 712 C C . GLY A 1 95 ? 10.657 -5.777 -19.087 1.00 80.31 95 GLY A C 1
ATOM 713 O O . GLY A 1 95 ? 9.643 -6.479 -19.125 1.00 80.31 95 GLY A O 1
ATOM 714 N N . PRO A 1 96 ? 10.783 -4.713 -19.902 1.00 73.06 96 PRO A N 1
ATOM 715 C CA . PRO A 1 96 ? 9.684 -4.205 -20.734 1.00 73.06 96 PRO A CA 1
ATOM 716 C C . PRO A 1 96 ? 9.195 -5.195 -21.799 1.00 73.06 96 PRO A C 1
ATOM 718 O O . PRO A 1 96 ? 8.028 -5.169 -22.185 1.00 73.06 96 PRO A O 1
ATOM 721 N N . ALA A 1 97 ? 10.074 -6.096 -22.251 1.00 70.75 97 ALA A N 1
ATOM 722 C CA . ALA A 1 97 ? 9.783 -7.072 -23.301 1.00 70.75 97 ALA A CA 1
ATOM 723 C C . ALA A 1 97 ? 8.694 -8.093 -22.909 1.00 70.75 97 ALA A C 1
ATOM 725 O O . ALA A 1 97 ? 8.050 -8.678 -23.781 1.00 70.75 97 ALA A O 1
ATOM 726 N N . ALA A 1 98 ? 8.443 -8.283 -21.610 1.00 67.81 98 ALA A N 1
ATOM 727 C CA . ALA A 1 98 ? 7.397 -9.184 -21.134 1.00 67.81 98 ALA A CA 1
ATOM 728 C C . ALA A 1 98 ? 5.975 -8.667 -21.414 1.00 67.81 98 ALA A C 1
ATOM 730 O O . ALA A 1 98 ? 5.055 -9.473 -21.530 1.00 67.81 98 ALA A O 1
ATOM 731 N N . LEU A 1 99 ? 5.784 -7.350 -21.568 1.00 64.56 99 LEU A N 1
ATOM 732 C CA . LEU A 1 99 ? 4.482 -6.779 -21.943 1.00 64.56 99 LEU A CA 1
ATOM 733 C C . LEU A 1 99 ? 4.190 -6.931 -23.439 1.00 64.56 99 LEU A C 1
ATOM 735 O O . LEU A 1 99 ? 3.034 -7.081 -23.817 1.00 64.56 99 LEU A O 1
ATOM 739 N N . SER A 1 100 ? 5.224 -6.926 -24.287 1.00 61.62 100 SER A N 1
ATOM 740 C CA . SER A 1 100 ? 5.081 -7.104 -25.739 1.00 61.62 100 SER A CA 1
ATOM 741 C C . SER A 1 100 ? 4.847 -8.552 -26.169 1.00 61.62 100 SER A C 1
ATOM 743 O O . SER A 1 100 ? 4.382 -8.777 -27.275 1.00 61.62 100 SER A O 1
ATOM 745 N N . ALA A 1 101 ? 5.169 -9.533 -25.321 1.00 56.84 101 ALA A N 1
ATOM 746 C CA . ALA A 1 101 ? 4.965 -10.955 -25.618 1.00 56.84 101 ALA A CA 1
ATOM 747 C C . ALA A 1 101 ? 3.536 -11.451 -25.310 1.00 56.84 101 ALA A C 1
ATOM 749 O O . ALA A 1 101 ? 3.205 -12.594 -25.614 1.00 56.84 101 ALA A O 1
ATOM 750 N N . ALA A 1 102 ? 2.712 -10.612 -24.676 1.00 55.56 102 ALA A N 1
ATOM 751 C CA . ALA A 1 102 ? 1.347 -10.932 -24.258 1.00 55.56 102 ALA A CA 1
ATOM 752 C C . ALA A 1 102 ? 0.260 -10.262 -25.130 1.00 55.56 102 ALA A C 1
ATOM 754 O O . ALA A 1 102 ? -0.916 -10.324 -24.769 1.00 55.56 102 ALA A O 1
ATOM 755 N N . GLY A 1 103 ? 0.643 -9.627 -26.246 1.00 45.69 103 GLY A N 1
ATOM 756 C CA . GLY A 1 103 ? -0.252 -9.054 -27.262 1.00 45.69 103 GLY A CA 1
ATOM 757 C C . GLY A 1 103 ? 0.020 -9.642 -28.637 1.00 45.69 103 GLY A C 1
ATOM 758 O O . GLY A 1 103 ? -0.920 -9.614 -29.459 1.00 45.69 103 GLY A O 1
#